Protein AF-A0A4V1ERM7-F1 (afdb_monomer)

Sequence (60 aa):
MEQVLTAPEVIETDPVDPDLEHRLARIAEFVNRVLRVIVNAKKRPPHVVTAFFDRRRTTQ

Radius of gyration: 11.47 Å; Cα contacts (8 Å, |Δi|>4): 110; chains: 1; bounding box: 24×25×30 Å

InterPro domains:
  IPR025354 Protein of unknown function DUF4258 [PF14076] (2-52)

Nearest PDB structures (foldseek):
  7q3e-assembly1_A  TM=6.864E-01  e=5.582E-01  Mus musculus
  2g2w-assembly1_B  TM=4.533E-01  e=6.699E+00  Streptomyces clavuligerus

Secondary structure (DSSP, 8-state):
-HHHHHS-SEEEE-SS-TTEEEEEEEEGGGTTEEEEEEEETTSSSPEEEEEEEESTT---

Foldseek 3Di:
DVCQVVPAPDWDADPVDNQKIWGWDFDVVPVRWIKTWIWRVVDVVIHTPDIDTDPVPPDD

Solvent-accessible surface area (backbone atoms only — not comparable to full-atom values): 3544 Å² total; per-residue (Å²): 115,69,58,37,78,77,62,41,78,41,79,43,68,40,95,87,44,82,59,32,36,36,22,28,25,68,36,71,93,57,82,56,35,29,38,37,33,35,28,32,68,81,45,87,73,66,40,78,76,46,73,47,72,44,75,86,61,63,81,123

Mean predicted aligned error: 6.46 Å

Organism: NCBI:txid980445

pLDDT: mean 80.25, std 11.58, range [48.28, 92.62]

Structure (mmCIF, N/CA/C/O backbone):
data_AF-A0A4V1ERM7-F1
#
_entry.id   AF-A0A4V1ERM7-F1
#
loop_
_atom_site.group_PDB
_atom_site.id
_atom_site.type_symbol
_atom_site.label_atom_id
_atom_site.label_alt_id
_atom_site.label_comp_id
_atom_site.label_asym_id
_atom_site.label_entity_id
_atom_site.label_seq_id
_atom_site.pdbx_PDB_ins_code
_atom_site.Cartn_x
_atom_site.Cartn_y
_atom_site.Cartn_z
_atom_site.occupancy
_atom_site.B_iso_or_equiv
_atom_site.auth_seq_id
_atom_site.auth_comp_id
_atom_site.auth_asym_id
_atom_site.auth_atom_id
_atom_site.pdbx_PDB_model_num
ATOM 1 N N . MET A 1 1 ? -9.737 -4.705 4.998 1.00 58.31 1 MET A N 1
ATOM 2 C CA . MET A 1 1 ? -8.680 -5.082 4.024 1.00 58.31 1 MET A CA 1
ATOM 3 C C . MET A 1 1 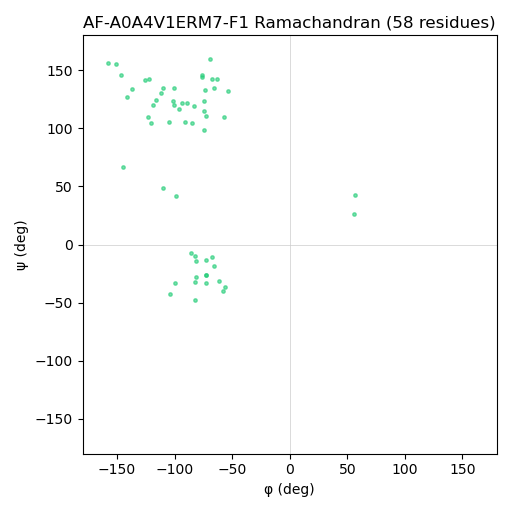? -9.199 -5.023 2.589 1.00 58.31 1 MET A C 1
ATOM 5 O O . MET A 1 1 ? -8.563 -4.383 1.765 1.00 58.31 1 MET A O 1
ATOM 9 N N . GLU A 1 2 ? -10.367 -5.608 2.308 1.00 62.59 2 GLU A N 1
ATOM 10 C CA . GLU A 1 2 ? -10.977 -5.652 0.966 1.00 62.59 2 GLU A CA 1
ATOM 11 C C . GLU A 1 2 ? -11.219 -4.265 0.335 1.00 62.59 2 GLU A C 1
ATOM 13 O O . GLU A 1 2 ? -10.888 -4.060 -0.828 1.00 62.59 2 GLU A O 1
ATOM 18 N N . GLN A 1 3 ? -11.657 -3.271 1.122 1.00 61.78 3 GLN A N 1
ATOM 19 C CA . GLN A 1 3 ? -11.861 -1.895 0.637 1.00 61.78 3 GLN A CA 1
ATOM 20 C C . GLN A 1 3 ? -10.585 -1.217 0.116 1.00 61.78 3 GLN A C 1
ATOM 22 O O . GLN A 1 3 ? -10.657 -0.430 -0.816 1.00 61.78 3 GLN A O 1
ATOM 27 N N . VAL A 1 4 ? -9.406 -1.530 0.662 1.00 61.84 4 VAL A N 1
ATOM 28 C CA . VAL A 1 4 ? -8.142 -0.908 0.208 1.00 61.84 4 VAL A CA 1
ATOM 29 C C . VAL A 1 4 ? -7.721 -1.451 -1.158 1.00 61.84 4 VAL A C 1
ATOM 31 O O . VAL A 1 4 ? -7.035 -0.784 -1.929 1.00 61.84 4 VAL A O 1
ATOM 34 N N . LEU A 1 5 ? -8.143 -2.676 -1.468 1.00 62.75 5 LEU A N 1
ATOM 35 C CA . LEU A 1 5 ? -7.866 -3.323 -2.742 1.00 62.75 5 LEU A CA 1
ATOM 36 C C . LEU A 1 5 ? -8.848 -2.875 -3.830 1.00 62.75 5 LEU A C 1
ATOM 38 O O . LEU A 1 5 ? -8.438 -2.796 -4.987 1.00 62.75 5 LEU A O 1
ATOM 42 N N . THR A 1 6 ? -10.099 -2.557 -3.483 1.00 68.94 6 THR A N 1
ATOM 43 C CA . THR A 1 6 ? -11.151 -2.197 -4.451 1.00 68.94 6 THR A CA 1
ATOM 44 C C . THR A 1 6 ? -11.387 -0.691 -4.593 1.00 68.94 6 THR A C 1
ATOM 46 O O . THR A 1 6 ? -11.686 -0.238 -5.694 1.00 68.94 6 THR A O 1
ATOM 49 N N . ALA A 1 7 ? -11.221 0.088 -3.520 1.00 72.56 7 ALA A N 1
ATOM 50 C CA . ALA A 1 7 ? -11.449 1.534 -3.473 1.00 72.56 7 ALA A CA 1
ATOM 51 C C . ALA A 1 7 ? -10.436 2.235 -2.538 1.00 72.56 7 ALA A C 1
ATOM 53 O O . ALA A 1 7 ? -10.813 2.745 -1.479 1.00 72.56 7 ALA A O 1
ATOM 54 N N . PRO A 1 8 ? -9.135 2.243 -2.885 1.00 79.69 8 PRO A N 1
ATOM 55 C CA . PRO A 1 8 ? -8.144 2.996 -2.124 1.00 79.69 8 PRO A CA 1
ATOM 56 C C . PRO A 1 8 ? -8.430 4.500 -2.183 1.00 79.69 8 PRO A C 1
ATOM 58 O O . PRO A 1 8 ? -8.808 5.029 -3.225 1.00 79.69 8 PRO A O 1
ATOM 61 N N . GLU A 1 9 ? -8.198 5.201 -1.075 1.00 82.69 9 GLU A N 1
ATOM 62 C CA . GLU A 1 9 ? -8.306 6.665 -1.030 1.00 82.69 9 GLU A CA 1
ATOM 63 C C . GLU A 1 9 ? -7.138 7.335 -1.757 1.00 82.69 9 GLU A C 1
ATOM 65 O O . GLU A 1 9 ? -7.292 8.402 -2.346 1.00 82.69 9 GLU A O 1
ATOM 70 N N . VAL A 1 10 ? -5.956 6.716 -1.703 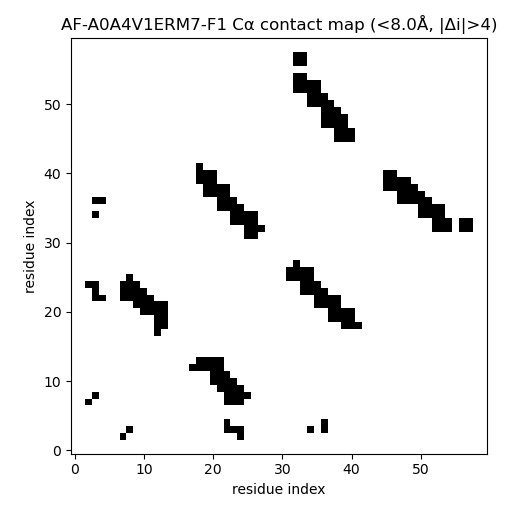1.00 85.69 10 VAL A N 1
ATOM 71 C CA . VAL A 1 10 ? -4.751 7.204 -2.376 1.00 85.69 10 VAL A CA 1
ATOM 72 C C . VAL A 1 10 ? -4.039 6.032 -3.035 1.00 85.69 10 VAL A C 1
ATOM 74 O O . VAL A 1 10 ? -3.842 4.987 -2.413 1.00 85.69 10 VAL A O 1
ATOM 77 N N . ILE A 1 11 ? -3.629 6.224 -4.286 1.00 88.44 11 ILE A N 1
ATOM 78 C CA . ILE A 1 11 ? -2.743 5.314 -5.009 1.00 88.44 11 ILE A CA 1
ATOM 79 C C . ILE A 1 11 ? -1.458 6.079 -5.304 1.00 88.44 11 ILE A C 1
ATOM 81 O O . ILE A 1 11 ? -1.496 7.149 -5.907 1.00 88.44 11 ILE A O 1
ATOM 85 N N . GLU A 1 12 ? -0.330 5.536 -4.870 1.00 89.25 12 GLU A N 1
ATOM 86 C CA . GLU A 1 12 ? 1.002 6.052 -5.181 1.00 89.25 12 GLU A CA 1
ATOM 87 C C . GLU A 1 12 ? 1.796 4.943 -5.871 1.00 89.25 12 GLU A C 1
ATOM 89 O O . GLU A 1 12 ? 1.670 3.778 -5.507 1.00 89.25 12 GLU A O 1
ATOM 94 N N . THR A 1 13 ? 2.621 5.273 -6.855 1.00 88.81 13 THR A N 1
ATOM 95 C CA . THR A 1 13 ? 3.589 4.318 -7.411 1.00 88.81 13 THR A CA 1
ATOM 96 C C . THR A 1 13 ? 4.758 4.159 -6.443 1.00 88.81 13 THR A C 1
ATOM 98 O O . THR A 1 13 ? 5.153 5.130 -5.787 1.00 88.81 13 THR A O 1
ATOM 101 N N . ASP A 1 14 ? 5.318 2.955 -6.330 1.00 87.75 14 ASP A N 1
ATOM 102 C CA . ASP A 1 14 ? 6.540 2.785 -5.548 1.00 87.75 14 ASP A CA 1
ATOM 103 C C . ASP A 1 14 ? 7.707 3.539 -6.230 1.00 87.75 14 ASP A C 1
ATOM 105 O O . ASP A 1 14 ? 7.852 3.492 -7.455 1.00 87.75 14 ASP A O 1
ATOM 109 N N . PRO A 1 15 ? 8.521 4.295 -5.469 1.00 84.81 15 PRO A N 1
ATOM 110 C CA . PRO A 1 15 ? 9.608 5.096 -6.032 1.00 84.81 15 PRO A CA 1
ATOM 111 C C . PRO A 1 15 ? 10.808 4.265 -6.514 1.00 84.81 15 PRO A C 1
ATOM 113 O O . PRO A 1 15 ? 11.685 4.812 -7.182 1.00 84.81 15 PRO A O 1
ATOM 116 N N . VAL A 1 16 ? 10.885 2.986 -6.143 1.00 87.12 16 VAL A N 1
ATOM 117 C CA . VAL A 1 16 ? 11.961 2.054 -6.497 1.00 87.12 16 VAL A CA 1
ATOM 118 C C . VAL A 1 16 ? 11.496 1.081 -7.581 1.00 87.12 16 VAL A C 1
ATOM 120 O O . VAL A 1 16 ? 12.245 0.829 -8.524 1.00 87.12 16 VAL A O 1
ATOM 123 N N . ASP A 1 17 ? 10.273 0.559 -7.470 1.00 85.69 17 ASP A N 1
ATOM 124 C CA . ASP A 1 17 ? 9.701 -0.426 -8.389 1.00 85.69 17 ASP A CA 1
ATOM 125 C C . ASP A 1 17 ? 8.404 0.093 -9.051 1.00 85.69 17 ASP A C 1
ATOM 127 O O . ASP A 1 17 ? 7.336 0.091 -8.435 1.00 85.69 17 ASP A O 1
ATOM 131 N N . PRO A 1 18 ? 8.441 0.499 -10.332 1.00 85.25 18 PRO A N 1
ATOM 132 C CA . PRO A 1 18 ? 7.271 1.044 -11.020 1.00 85.25 18 PRO A CA 1
ATOM 133 C C . PRO A 1 18 ? 6.146 0.019 -11.253 1.00 85.25 18 PRO A C 1
ATOM 135 O O . PRO A 1 18 ? 5.045 0.414 -11.644 1.00 85.25 18 PRO A O 1
ATOM 138 N N . ASP A 1 19 ? 6.387 -1.279 -11.039 1.00 87.88 19 ASP A N 1
ATOM 139 C CA . ASP A 1 19 ? 5.359 -2.320 -11.133 1.00 87.88 19 ASP A CA 1
ATOM 140 C C . ASP A 1 19 ? 4.570 -2.498 -9.823 1.00 87.88 19 ASP A C 1
ATOM 142 O O . ASP A 1 19 ? 3.568 -3.232 -9.792 1.00 87.88 19 ASP A O 1
ATOM 146 N N . LEU A 1 20 ? 4.996 -1.824 -8.749 1.00 91.06 20 LEU A N 1
ATOM 147 C CA . LEU A 1 20 ? 4.329 -1.814 -7.455 1.00 91.06 20 LEU A 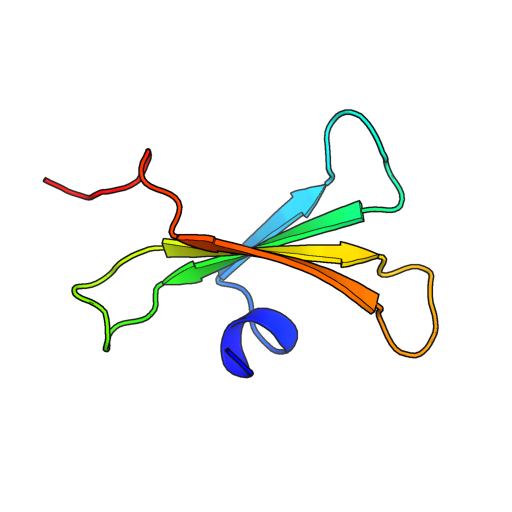CA 1
ATOM 148 C C . LEU A 1 20 ? 3.491 -0.547 -7.256 1.00 91.06 20 LEU A C 1
ATOM 150 O O . LEU A 1 20 ? 3.923 0.585 -7.471 1.00 91.06 20 LEU A O 1
ATOM 154 N N . GLU A 1 21 ? 2.272 -0.758 -6.770 1.00 92.62 21 GLU A N 1
ATOM 155 C CA . GLU A 1 21 ? 1.347 0.291 -6.367 1.00 92.62 21 GLU A CA 1
ATOM 156 C C . GLU A 1 21 ? 1.154 0.263 -4.854 1.00 92.62 21 GLU A C 1
ATOM 158 O O . GLU A 1 21 ? 0.825 -0.765 -4.257 1.00 92.62 21 GLU A O 1
ATOM 163 N N . HIS A 1 22 ? 1.293 1.421 -4.230 1.00 92.38 22 HIS A N 1
ATOM 164 C CA . HIS A 1 22 ? 0.950 1.681 -2.846 1.00 92.38 22 HIS A CA 1
ATOM 165 C C . HIS A 1 22 ? -0.484 2.177 -2.773 1.00 92.38 22 HIS A C 1
ATOM 167 O O . HIS A 1 22 ? -0.786 3.326 -3.082 1.00 92.38 22 HIS A O 1
ATOM 173 N N . ARG A 1 23 ? -1.374 1.308 -2.317 1.00 90.12 23 ARG A N 1
ATOM 174 C CA . ARG A 1 23 ? -2.781 1.606 -2.077 1.00 90.12 23 ARG A CA 1
ATOM 175 C C . ARG A 1 23 ? -2.972 1.937 -0.609 1.00 90.12 23 ARG A C 1
ATOM 177 O O . ARG A 1 23 ? -2.714 1.102 0.257 1.00 90.12 23 ARG A O 1
ATOM 184 N N . LEU A 1 24 ? -3.379 3.164 -0.316 1.00 88.00 24 LEU A N 1
ATOM 185 C CA . LEU A 1 24 ? -3.639 3.626 1.039 1.00 88.00 24 LEU A CA 1
ATOM 186 C C . LEU A 1 24 ? -5.138 3.823 1.219 1.00 88.00 24 LEU A C 1
ATOM 188 O O . LEU A 1 24 ? -5.798 4.441 0.384 1.00 88.00 24 LEU A O 1
ATOM 192 N N . ALA A 1 25 ? -5.657 3.346 2.342 1.00 86.31 25 ALA A N 1
ATOM 193 C CA . ALA A 1 25 ? -6.985 3.716 2.804 1.00 86.31 25 ALA A CA 1
ATOM 194 C C . ALA A 1 25 ? -7.017 3.759 4.329 1.00 86.31 25 ALA A C 1
ATOM 196 O O . ALA A 1 25 ? -6.352 2.977 5.015 1.00 86.31 25 ALA A O 1
ATOM 197 N N . ARG A 1 26 ? -7.803 4.678 4.868 1.00 83.50 26 ARG A N 1
ATOM 198 C CA . ARG A 1 26 ? -8.137 4.767 6.279 1.00 83.50 26 ARG A CA 1
ATOM 199 C C . ARG A 1 26 ? -9.103 3.654 6.618 1.00 83.50 26 ARG A C 1
ATOM 201 O O . ARG A 1 26 ? -10.100 3.435 5.936 1.00 83.50 26 ARG A O 1
ATOM 208 N N . ILE A 1 27 ? -8.813 2.970 7.713 1.00 79.44 27 ILE A N 1
ATOM 209 C CA . ILE A 1 27 ? -9.725 1.991 8.280 1.00 79.44 27 ILE A CA 1
ATOM 210 C C . ILE A 1 27 ? -10.353 2.627 9.514 1.00 79.44 27 ILE A C 1
ATOM 212 O O . ILE A 1 27 ? -9.698 2.771 10.550 1.00 79.44 27 ILE A O 1
ATOM 216 N N . ALA A 1 28 ? -11.620 3.025 9.390 1.00 72.75 28 ALA A N 1
ATOM 217 C CA . ALA A 1 28 ? -12.365 3.678 10.467 1.00 72.75 28 ALA A CA 1
ATOM 218 C C . ALA A 1 28 ? -12.383 2.824 11.751 1.00 72.75 28 ALA A C 1
ATOM 220 O O . ALA A 1 28 ? -12.226 3.351 12.850 1.00 72.75 28 ALA A O 1
ATOM 221 N N . GLU A 1 29 ? -12.457 1.499 11.602 1.00 72.94 29 GLU A N 1
ATOM 222 C CA . GLU A 1 29 ? -12.483 0.518 12.697 1.00 72.94 29 GLU A CA 1
ATOM 223 C C . GLU A 1 29 ? -11.176 0.456 13.513 1.00 72.94 29 GLU A C 1
ATOM 225 O O . GLU A 1 29 ? -11.179 -0.016 14.646 1.00 72.94 29 GLU A O 1
ATOM 230 N N . PHE A 1 30 ? -10.055 0.962 12.982 1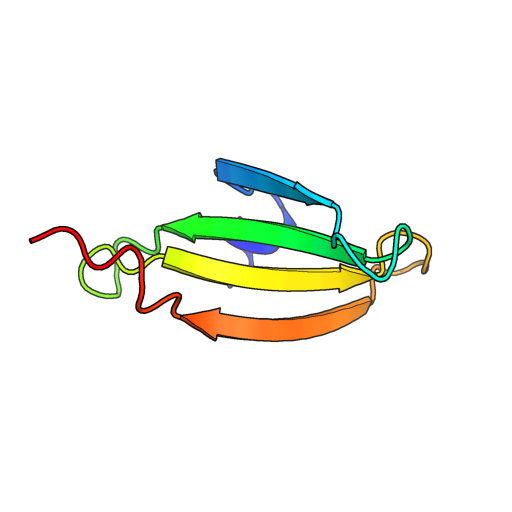.00 72.38 30 PHE A N 1
ATOM 231 C CA . PHE A 1 30 ? -8.747 0.943 13.650 1.00 72.38 30 PHE A CA 1
ATOM 232 C C . PHE A 1 30 ? -8.299 2.340 14.078 1.00 72.38 30 PHE A C 1
ATOM 234 O O . PHE A 1 30 ? -7.163 2.733 13.822 1.00 72.38 30 PHE A O 1
ATOM 241 N N . VAL A 1 31 ? -9.175 3.102 14.742 1.00 74.38 31 VAL A N 1
ATOM 242 C CA . VAL A 1 31 ? -8.851 4.451 15.256 1.00 74.38 31 VAL A CA 1
ATOM 243 C C . VAL A 1 31 ? -8.370 5.373 14.122 1.00 74.38 31 VAL A C 1
ATOM 245 O O . VAL A 1 31 ? -7.369 6.072 14.250 1.00 74.38 31 VAL A O 1
ATOM 248 N N . ASN A 1 32 ? -9.041 5.322 12.964 1.00 72.12 32 ASN A N 1
ATOM 249 C CA . ASN A 1 32 ? -8.672 6.086 11.762 1.00 72.12 32 ASN A CA 1
ATOM 250 C C . ASN A 1 32 ? -7.225 5.868 11.274 1.00 72.12 32 ASN A C 1
ATOM 252 O O . ASN A 1 32 ? -6.644 6.732 10.613 1.00 72.12 32 ASN A O 1
ATOM 256 N N . ARG A 1 33 ? -6.624 4.708 11.561 1.00 82.31 33 ARG A N 1
ATOM 257 C CA . ARG A 1 33 ? -5.295 4.378 11.038 1.00 82.31 33 ARG A CA 1
ATOM 258 C C . ARG A 1 33 ? -5.337 4.182 9.529 1.00 82.31 33 ARG A C 1
ATOM 260 O O . ARG A 1 33 ? -6.258 3.580 8.978 1.00 82.31 33 ARG A O 1
ATOM 267 N N . VAL A 1 34 ? -4.280 4.644 8.874 1.00 84.62 34 VAL A N 1
ATOM 268 C CA . VAL A 1 34 ? -4.065 4.438 7.443 1.00 84.62 34 VAL A CA 1
ATOM 269 C C . VAL A 1 34 ? -3.436 3.063 7.240 1.00 84.62 34 VAL A C 1
ATOM 271 O O . VAL A 1 34 ? -2.345 2.796 7.740 1.00 84.62 34 VAL A O 1
ATOM 274 N N . LEU A 1 35 ? -4.115 2.179 6.516 1.00 87.75 35 LEU A N 1
ATOM 275 C CA . LEU A 1 35 ? -3.544 0.927 6.037 1.00 87.75 35 LEU A CA 1
ATOM 276 C C . LEU A 1 35 ? -2.906 1.180 4.672 1.00 87.75 35 LEU A C 1
ATOM 278 O O . LEU A 1 35 ? -3.585 1.607 3.739 1.00 87.75 35 LEU A O 1
ATOM 282 N N . ARG A 1 36 ? -1.608 0.901 4.560 1.00 89.94 36 ARG A N 1
ATOM 283 C CA . ARG A 1 36 ? -0.873 0.915 3.298 1.00 89.94 36 ARG A CA 1
ATOM 284 C C . ARG A 1 36 ? -0.702 -0.515 2.813 1.00 89.94 36 ARG A C 1
ATOM 286 O O . ARG A 1 36 ? -0.165 -1.358 3.529 1.00 89.94 36 ARG A O 1
ATOM 293 N N . VAL A 1 37 ? -1.169 -0.780 1.603 1.00 90.31 37 VAL A N 1
ATOM 294 C CA . VAL A 1 37 ? -1.093 -2.076 0.934 1.00 90.31 37 VAL A CA 1
ATOM 295 C C . VAL A 1 37 ? -0.278 -1.901 -0.335 1.00 90.31 37 VAL A C 1
ATOM 297 O O . VAL A 1 37 ? -0.638 -1.117 -1.204 1.00 90.31 37 VAL A O 1
ATOM 300 N N . ILE A 1 38 ? 0.827 -2.626 -0.434 1.00 91.00 38 ILE A N 1
ATOM 301 C CA . ILE A 1 38 ? 1.670 -2.660 -1.622 1.00 91.00 38 ILE A CA 1
ATOM 302 C C . ILE A 1 38 ? 1.217 -3.842 -2.464 1.00 91.00 38 ILE A C 1
ATOM 304 O O . ILE A 1 38 ? 1.224 -4.985 -1.995 1.00 91.00 38 ILE A O 1
ATOM 308 N N . VAL A 1 39 ? 0.815 -3.576 -3.701 1.00 91.44 39 VAL A N 1
ATOM 309 C CA . VAL A 1 39 ? 0.367 -4.602 -4.643 1.00 91.44 39 VAL A CA 1
ATOM 310 C C . VAL A 1 39 ? 1.156 -4.519 -5.937 1.00 91.44 39 VAL A C 1
ATOM 312 O O . VAL A 1 39 ? 1.423 -3.437 -6.443 1.00 91.44 39 VAL A O 1
ATOM 315 N N . ASN A 1 40 ? 1.486 -5.670 -6.510 1.00 91.06 40 ASN 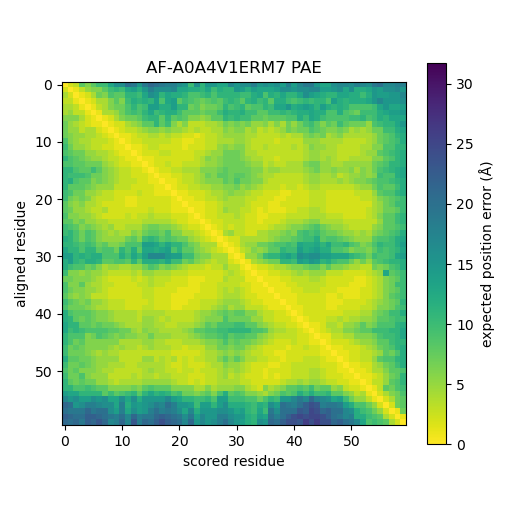A N 1
ATOM 316 C CA . ASN A 1 40 ? 1.937 -5.741 -7.889 1.00 91.06 40 ASN A CA 1
ATOM 317 C C . ASN A 1 40 ? 0.703 -5.814 -8.796 1.00 91.06 40 ASN A C 1
ATOM 319 O O . ASN A 1 40 ? 0.038 -6.854 -8.881 1.00 91.06 40 ASN A O 1
ATOM 323 N N . ALA A 1 41 ? 0.389 -4.699 -9.453 1.00 84.25 41 ALA A N 1
ATOM 324 C CA . ALA A 1 41 ? -0.791 -4.566 -10.304 1.00 84.25 41 ALA A CA 1
ATOM 325 C C . ALA A 1 41 ? -0.604 -5.153 -11.713 1.00 84.25 41 ALA A C 1
ATOM 327 O O . ALA A 1 41 ? -1.588 -5.371 -12.427 1.00 84.25 41 ALA A O 1
ATOM 328 N N . LYS A 1 42 ? 0.643 -5.439 -12.112 1.00 87.25 42 LYS A N 1
ATOM 329 C CA . LYS A 1 42 ? 0.964 -6.084 -13.394 1.00 87.25 42 LYS A CA 1
ATOM 330 C C . LYS A 1 42 ? 0.594 -7.563 -13.412 1.00 87.25 42 LYS A C 1
ATOM 332 O O . LYS A 1 42 ? 0.323 -8.110 -14.479 1.00 87.25 42 LYS A O 1
ATOM 337 N N . LYS A 1 43 ? 0.556 -8.219 -12.249 1.00 86.31 43 LYS A N 1
ATOM 338 C CA . LYS A 1 43 ? 0.109 -9.611 -12.131 1.00 86.31 43 LYS A CA 1
ATOM 339 C C . LYS A 1 43 ? -1.419 -9.717 -12.212 1.00 86.31 43 LYS A C 1
ATOM 341 O O . LYS A 1 43 ? -2.161 -8.836 -11.774 1.00 86.31 43 LYS A O 1
ATOM 346 N N . ARG A 1 44 ? -1.900 -10.817 -12.798 1.00 84.31 44 ARG A N 1
ATOM 347 C CA . ARG A 1 44 ? -3.322 -11.183 -12.881 1.00 84.31 44 ARG A CA 1
ATOM 348 C C . ARG A 1 44 ? -3.500 -12.571 -12.244 1.00 84.31 44 ARG A C 1
ATOM 350 O O . ARG A 1 44 ? -3.029 -13.539 -12.837 1.00 84.31 44 ARG A O 1
ATOM 357 N N . PRO A 1 45 ? -4.146 -12.680 -11.066 1.00 82.81 45 PRO A N 1
ATOM 358 C CA . PRO A 1 45 ? -4.714 -11.591 -10.256 1.00 82.81 45 PRO A CA 1
ATOM 359 C C . PRO A 1 45 ? -3.635 -10.689 -9.611 1.00 82.81 45 PRO A C 1
ATOM 361 O O . PRO A 1 45 ? -2.487 -11.125 -9.483 1.00 82.81 45 PRO A O 1
ATOM 364 N N . PRO A 1 46 ? -3.977 -9.444 -9.209 1.00 85.25 46 PRO A N 1
ATOM 365 C CA . PRO A 1 46 ? -3.056 -8.554 -8.500 1.00 85.25 46 PRO A CA 1
ATOM 366 C C . PRO A 1 46 ? -2.479 -9.232 -7.258 1.00 85.25 46 PRO A C 1
ATOM 368 O O . PRO A 1 46 ? -3.216 -9.828 -6.472 1.00 85.25 46 PRO A O 1
ATOM 371 N N . HIS A 1 47 ? -1.162 -9.147 -7.082 1.00 88.69 47 HIS A N 1
ATOM 372 C CA . HIS A 1 47 ? -0.480 -9.830 -5.986 1.00 88.69 47 HIS A CA 1
ATOM 373 C C . HIS A 1 47 ? -0.183 -8.854 -4.852 1.00 88.69 47 HIS A C 1
ATOM 375 O O . HIS A 1 47 ? 0.536 -7.878 -5.056 1.00 88.69 47 HIS A O 1
ATOM 381 N N . VAL A 1 48 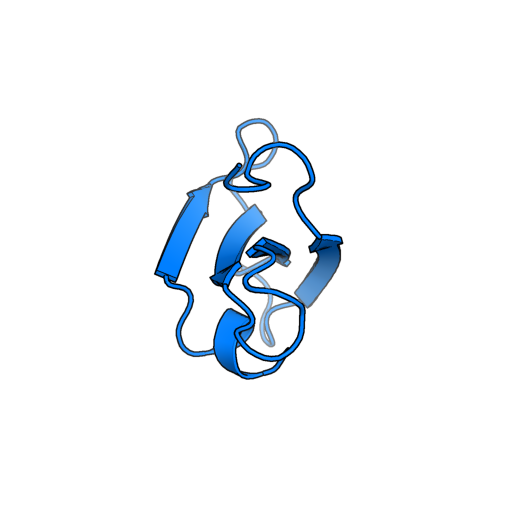? -0.713 -9.116 -3.658 1.00 89.19 48 VAL A N 1
ATOM 382 C CA . VAL A 1 48 ? -0.397 -8.319 -2.468 1.00 89.19 48 VAL A CA 1
ATOM 383 C C . VAL A 1 48 ? 1.003 -8.685 -1.996 1.00 89.19 48 VAL A C 1
ATOM 385 O O . VAL A 1 48 ? 1.244 -9.817 -1.594 1.00 89.19 48 VAL A O 1
ATOM 388 N N . VAL A 1 49 ? 1.919 -7.724 -2.058 1.00 90.19 49 VAL A N 1
ATOM 389 C CA . VAL A 1 49 ? 3.308 -7.902 -1.626 1.00 90.19 49 VAL A CA 1
ATOM 390 C C . VAL A 1 49 ? 3.408 -7.726 -0.116 1.00 90.19 49 VAL A C 1
ATOM 392 O O . VAL A 1 49 ? 4.006 -8.547 0.572 1.00 90.19 49 VAL A O 1
ATOM 395 N N . THR A 1 50 ? 2.810 -6.660 0.417 1.00 89.69 50 THR A N 1
ATOM 396 C CA . THR A 1 50 ? 2.789 -6.396 1.860 1.00 89.69 50 THR A CA 1
ATOM 397 C C . THR A 1 50 ? 1.636 -5.472 2.239 1.00 89.69 50 THR A C 1
ATOM 399 O O . THR A 1 50 ? 1.143 -4.704 1.413 1.00 89.69 50 THR A O 1
ATOM 402 N N . ALA A 1 51 ? 1.196 -5.537 3.493 1.00 88.88 51 ALA A N 1
ATOM 403 C CA . ALA A 1 51 ? 0.178 -4.660 4.052 1.00 88.88 51 ALA A CA 1
ATOM 404 C C . ALA A 1 51 ? 0.545 -4.299 5.493 1.00 88.88 51 ALA A C 1
ATOM 406 O O . ALA A 1 51 ? 0.782 -5.181 6.317 1.00 88.88 51 ALA A O 1
ATOM 407 N N . PHE A 1 52 ? 0.584 -3.008 5.811 1.00 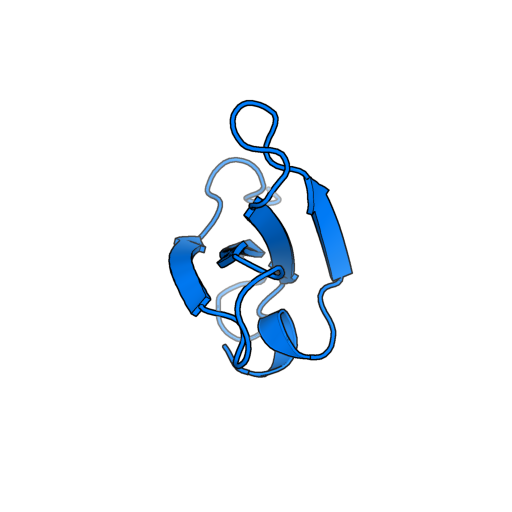86.81 52 PHE A N 1
ATOM 408 C CA . PHE A 1 52 ? 0.934 -2.531 7.147 1.00 86.81 52 PHE A CA 1
ATOM 409 C C . PHE A 1 52 ? 0.254 -1.200 7.468 1.00 86.81 52 PHE A C 1
ATOM 411 O O . PHE A 1 52 ? -0.100 -0.424 6.581 1.00 86.81 52 PHE A O 1
ATOM 418 N N . PHE A 1 53 ? 0.070 -0.919 8.758 1.00 85.00 53 PHE A N 1
ATOM 419 C CA . PHE A 1 53 ? -0.424 0.384 9.198 1.00 85.00 53 PHE A CA 1
ATOM 420 C C . PHE A 1 53 ? 0.676 1.437 9.074 1.00 85.00 53 PHE A C 1
ATOM 422 O O . PHE A 1 53 ? 1.751 1.297 9.667 1.00 85.00 53 PHE A O 1
ATOM 429 N N . ASP A 1 54 ? 0.396 2.499 8.326 1.00 80.31 54 ASP A N 1
ATOM 430 C CA . ASP A 1 54 ? 1.293 3.635 8.192 1.00 80.31 54 ASP A CA 1
ATOM 431 C C . ASP A 1 54 ? 1.289 4.441 9.496 1.00 80.31 54 ASP A C 1
ATOM 433 O O . ASP A 1 54 ? 0.298 5.062 9.874 1.00 80.31 54 ASP A O 1
ATOM 437 N N . ARG A 1 55 ? 2.413 4.395 10.217 1.00 70.56 55 ARG A N 1
ATOM 438 C CA . ARG A 1 55 ? 2.576 5.091 11.504 1.00 70.56 55 ARG A CA 1
ATOM 439 C C . ARG A 1 55 ? 2.948 6.569 11.341 1.00 70.56 55 ARG A C 1
ATOM 441 O O . ARG A 1 55 ? 2.959 7.296 12.330 1.00 70.56 55 ARG A O 1
ATOM 448 N N . ARG A 1 56 ? 3.278 7.021 10.123 1.00 66.25 56 ARG A N 1
ATOM 449 C CA . ARG A 1 56 ? 3.671 8.416 9.853 1.00 66.25 56 ARG A CA 1
ATOM 450 C C . ARG A 1 56 ? 2.452 9.326 9.721 1.00 66.25 56 ARG A C 1
ATOM 452 O O . ARG A 1 56 ? 2.542 10.495 10.073 1.00 66.25 56 ARG A O 1
ATOM 459 N N . ARG A 1 57 ? 1.308 8.788 9.290 1.00 61.59 57 ARG A N 1
ATOM 460 C CA . ARG A 1 57 ? 0.005 9.476 9.267 1.00 61.59 57 ARG A CA 1
ATOM 461 C C . ARG A 1 57 ? -0.879 9.105 10.460 1.00 61.59 57 ARG A C 1
ATOM 463 O O . ARG A 1 57 ? -2.079 8.898 10.301 1.00 61.59 57 ARG A O 1
ATOM 470 N N . THR A 1 58 ? -0.303 9.013 11.657 1.00 51.47 58 THR A N 1
ATOM 471 C CA . THR A 1 58 ? -1.127 9.022 12.872 1.00 51.47 58 THR A CA 1
ATOM 472 C C . THR A 1 58 ? -1.573 10.470 13.058 1.00 51.47 58 THR A C 1
ATOM 474 O O . THR A 1 58 ? -0.772 11.298 13.480 1.00 51.47 58 THR A O 1
ATOM 477 N N . THR A 1 59 ? -2.791 10.811 12.629 1.00 49.69 59 THR A N 1
ATOM 478 C CA . THR A 1 59 ? -3.393 12.112 12.947 1.00 49.69 59 THR A CA 1
ATOM 479 C C . THR A 1 59 ? -3.423 12.247 14.467 1.00 49.69 59 THR A C 1
ATOM 481 O O . THR A 1 59 ? -4.127 11.480 15.125 1.00 49.69 59 THR A O 1
ATOM 484 N N . GLN A 1 60 ? -2.582 13.141 14.994 1.00 48.28 60 GLN A N 1
ATOM 485 C CA . GLN A 1 60 ? -2.782 13.763 16.303 1.00 48.28 60 GLN A CA 1
ATOM 486 C C . GLN A 1 60 ? -4.014 14.661 16.245 1.00 48.28 60 GLN A C 1
ATOM 488 O O . GLN A 1 60 ? -4.248 15.244 15.159 1.00 48.28 60 GLN A O 1
#

=== Feature glossary ===
The record interleaves many kinds of information about one protein. Here is each kind framed as the question it answers.

Q: What does the local fold look like, residue by residue?
A: A 3Di character summarizes, for each residue, the relative orientation of the Cα frame of its nearest spatial neighbor. Because it encodes fold topology rather than chemistry, 3Di alignments detect remote structural similarity that sequence alignment misses.

Q: Which residues are in helices, strands, or loops?
A: Secondary structure is the local, repeating backbone conformation. DSSP classifies it into eight states by reading the hydrogen-bond network: three helix types (H, G, I), two β types (E, B), two non-regular types (T, S), and unstructured coil (-).

Q: How big and how compact is the whole molecule?
A: Three whole-structure scalars: the radius of gyration (RMS distance of Cα from centroid, in Å), the count of Cα–Cα contacts (pairs closer than 8 Å and separated by more than four residues in sequence — i.e. tertiary, not local, contacts), and the bounding-box dimensions. Together they distinguish compact globular folds from extended fibres or disordered chains.

Q: How confident is the AlphaFold model at each residue?
A: For AlphaFold models, the B-factor field carries pLDDT — the model's own estimate of local accuracy on a 0–100 scale. Regions with pLDDT<50 should be treated as essentially unmodeled; they often correspond to intrinsically disordered segments.

Q: What family and function is it annotated with?
A: Functional annotations link the protein to curated databases. InterPro entries identify conserved domains and families by matching the sequence against member-database signatures (Pfam, PROSITE, CDD, …). Gene Ontology (GO) terms describe molecular function, biological process, and cellular component in a controlled vocabulary. CATH places the structure in a hierarchical fold classification (Class/Architecture/Topology/Homologous-superfamily). The organism is the source species.

Q: What known structures does this most resemble?
A: Nearest PDB neighbors are the top structural matches found by Foldseek when searchi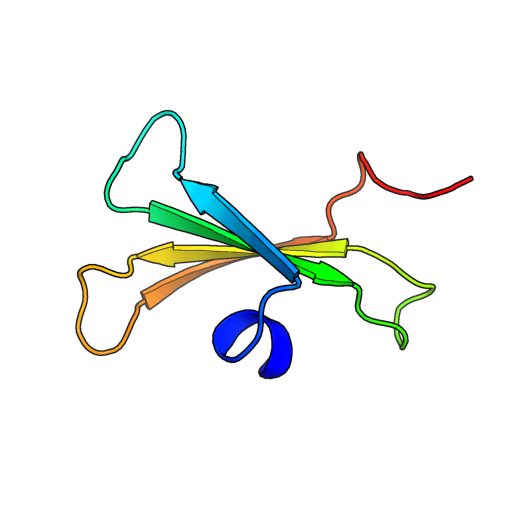ng this structure against the entire Protein Data Bank. Each hit reports a TM-score (0 to 1; >0.5 almost always implies the same fold) and an E-value. These are *structural* homologs — they may share no detectable sequence similarity.

Q: Which residues are buried vs exposed?
A: Solvent-accessible surface area (SASA) is the area in Å² traced out by the centre of a 1.4 Å probe sphere (a water molecule) rolled over the protein's van der Waals surface (Shrake–Rupley / Lee–Richards construction). Buried residues have near-zero SASA; fully exposed residues can exceed 200 Å². The total SASA scales roughly with the number of surface residues.

Q: What are the backbone torsion angles?
A: φ (phi) and ψ (psi) are the two rotatable backbone dihedrals per residue: φ is the C(i-1)–N–Cα–C torsion, ψ is the N–Cα–C–N(i+1) torsion, both in degrees on (−180°, 180°]. α-helical residues cluster near (−60°, −45°); β-strand residues near (−120°, +130°). A Ramachandran plot is simply a scatter of (φ, ψ) for every residue.

Q: Are the domains correctly placed relative to each other?
A: Predicted aligned error is AlphaFold's pairwise confidence. Unlike pLDDT (per-residue), PAE is per-residue-pair and captures whether two parts of the structure are correctly placed relative to each other. Units are ångströms of expected positional error.

Q: What if only a Cα trace is available?
A: P-SEA three-state annotation labels each residue as helix, strand, or coil based purely on the geometry of the Cα trace. It serves as a fallback when the full backbone (and thus DSSP) is unavailable.

Q: What is the amino-acid chain?
A: This is the polypeptide sequence — one l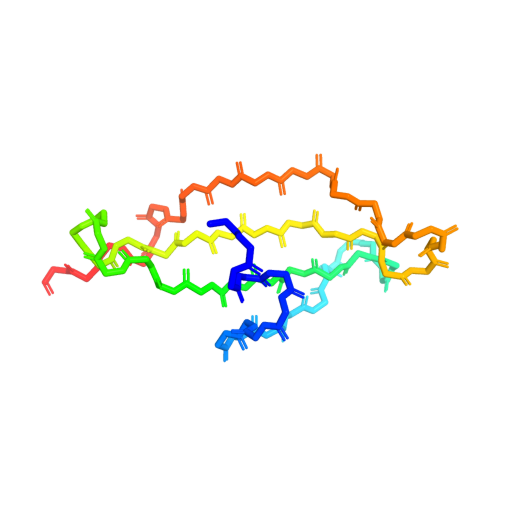etter per residue, N-terminus first. Length ranges from a few dozen residues for small domains to over a thousand for large multi-domain proteins.

Q: What do the rendered images show?
A: The six renders are orthographic views along the three Cartesian axes in both directions. Representation (cartoon, sticks, or surface) and color scheme (sequence-rainbow or by-chain) vary across proteins so the training set covers all the common visualization conventions.

Q: What do the diagnostic plots show?
A: Plot images: a contact map (which residues are close in 3D, as an N×N binary image), a Ramachandran scatter (backbone torsion angles, revealing secondary-structure composition at a glance), and — for AlphaFold structures — a PAE heatmap (pairwise prediction confidence).

Q: How mobile is each atom in the crystal?
A: B-factor (Debye–Waller factor) reflects atomic displacement in the crystal lattice. It is an experimental observable (units Å²), not a prediction; low values mean the atom is pinned down, high values mean it moves or is heterogeneous across the crystal.

Q: Where is each backbone atom in 3D?
A: The mmCIF table is the protein's shape written out atom by atom. For each backbone N, Cα, C, and carbonyl O, it records an (x, y, z) coordinate triple in Å plus the residue type, chain letter, and residue number.